Protein AF-M0MNG8-F1 (afdb_monomer_lite)

InterPro domains:
  IPR029063 S-adenosyl-L-methionine-dependent methyltransferase superfamily [G3DSA:3.40.50.150] (1-111)

Secondary structure (DSSP, 8-state):
---S--------S-TTT----GGGG-B--TTTTS-TTS----EEPSS-SSEE-SS-TT-B---S--EEEE-SS-SSSS-SEEEEPPHHHHHHHHHHHH--TT-EEEEES--HHHHHHHHTTTPEEEEE-GGGT------

pLDDT: mean 79.73, std 17.05, range [42.34, 97.06]

Structure (mmCIF, N/CA/C/O backbone):
data_AF-M0MNG8-F1
#
_entry.id   AF-M0MNG8-F1
#
loop_
_atom_site.group_PDB
_atom_site.id
_atom_site.type_symbol
_atom_site.label_atom_id
_atom_site.label_alt_id
_atom_site.label_comp_id
_atom_site.label_asym_id
_atom_site.label_entity_id
_atom_site.label_seq_id
_atom_site.pdbx_PDB_ins_code
_atom_site.Cartn_x
_atom_site.Cartn_y
_atom_site.Cartn_z
_atom_site.occupancy
_atom_site.B_iso_or_equiv
_atom_site.auth_seq_id
_atom_site.auth_comp_id
_atom_site.auth_asym_id
_atom_site.auth_atom_id
_atom_site.pdbx_PDB_model_num
ATOM 1 N N . MET A 1 1 ? 8.423 24.384 -3.935 1.00 52.94 1 MET A N 1
ATOM 2 C CA . MET A 1 1 ? 9.252 23.226 -4.308 1.00 52.94 1 MET A CA 1
ATOM 3 C C . MET A 1 1 ? 8.397 22.023 -3.997 1.00 52.94 1 MET A C 1
ATOM 5 O O . MET A 1 1 ? 8.098 21.821 -2.829 1.00 52.94 1 MET A O 1
ATOM 9 N N . GLU A 1 2 ? 7.867 21.370 -5.027 1.00 74.38 2 GLU A N 1
ATOM 10 C CA . GLU A 1 2 ? 7.140 20.110 -4.842 1.00 74.38 2 GLU A CA 1
ATOM 11 C C . GLU A 1 2 ? 8.113 19.052 -4.318 1.00 74.38 2 GLU A C 1
ATOM 13 O O . GLU A 1 2 ? 9.306 19.093 -4.638 1.00 74.38 2 GLU A O 1
ATOM 18 N N . SER A 1 3 ? 7.624 18.168 -3.449 1.00 78.75 3 SER A N 1
ATOM 19 C CA . SER A 1 3 ? 8.440 17.079 -2.919 1.00 78.75 3 SER A CA 1
ATOM 20 C C . SER A 1 3 ? 8.774 16.095 -4.038 1.00 78.75 3 SER A C 1
ATOM 22 O O . SER A 1 3 ? 7.941 15.826 -4.898 1.00 78.75 3 SER A O 1
ATOM 24 N N . ALA A 1 4 ? 9.986 15.541 -4.023 1.00 85.31 4 ALA A N 1
ATOM 25 C CA . ALA A 1 4 ? 10.379 14.495 -4.969 1.00 85.31 4 ALA A CA 1
ATOM 26 C C . ALA A 1 4 ? 9.795 13.116 -4.604 1.00 85.31 4 ALA A C 1
ATOM 28 O O . ALA A 1 4 ? 9.895 12.180 -5.394 1.00 85.31 4 ALA A O 1
ATOM 29 N N . TYR A 1 5 ? 9.237 12.980 -3.398 1.00 89.62 5 TYR A N 1
ATOM 30 C CA . TYR A 1 5 ? 8.657 11.750 -2.871 1.00 89.62 5 TYR A CA 1
ATOM 31 C C . TYR A 1 5 ? 7.645 12.053 -1.760 1.00 89.62 5 TYR A C 1
ATOM 33 O O . TYR A 1 5 ? 7.730 13.090 -1.100 1.00 89.62 5 TYR A O 1
ATOM 41 N N . ASP A 1 6 ? 6.751 11.103 -1.514 1.00 91.19 6 ASP A N 1
ATOM 42 C CA . ASP A 1 6 ? 5.902 11.058 -0.327 1.00 91.19 6 ASP A CA 1
ATOM 43 C C . ASP A 1 6 ? 6.307 9.864 0.544 1.00 91.19 6 ASP A C 1
ATOM 45 O O . ASP A 1 6 ? 6.734 8.822 0.041 1.00 91.19 6 ASP A O 1
ATOM 49 N N . GLU A 1 7 ? 6.187 10.015 1.862 1.00 93.75 7 GLU A N 1
ATOM 50 C CA . GLU A 1 7 ? 6.541 8.975 2.828 1.00 93.75 7 GLU A CA 1
ATOM 51 C C . GLU A 1 7 ? 5.291 8.375 3.469 1.00 93.75 7 GLU A C 1
ATOM 53 O O . GLU A 1 7 ? 4.368 9.085 3.868 1.00 93.75 7 GLU A O 1
ATOM 58 N N . ILE A 1 8 ? 5.296 7.053 3.644 1.00 93.94 8 ILE A N 1
ATOM 59 C CA . ILE A 1 8 ? 4.281 6.341 4.420 1.00 93.94 8 ILE A CA 1
ATOM 60 C C . ILE A 1 8 ? 4.947 5.777 5.667 1.00 93.94 8 ILE A C 1
ATOM 62 O O . ILE A 1 8 ? 5.812 4.902 5.597 1.00 93.94 8 ILE A O 1
ATOM 66 N N . LEU A 1 9 ? 4.512 6.255 6.831 1.00 95.00 9 LEU A N 1
ATOM 67 C CA . LEU A 1 9 ? 4.947 5.707 8.108 1.00 95.00 9 LEU A CA 1
ATOM 68 C C . LEU A 1 9 ? 4.079 4.498 8.476 1.00 95.00 9 LEU A C 1
ATOM 70 O O . LEU A 1 9 ? 2.940 4.643 8.916 1.00 95.00 9 LEU A O 1
ATOM 74 N N . PHE A 1 10 ? 4.629 3.296 8.305 1.00 93.19 10 PHE A N 1
ATOM 75 C CA . PHE A 1 10 ? 3.937 2.044 8.607 1.00 93.19 10 PHE A CA 1
ATOM 76 C C . PHE A 1 10 ? 4.325 1.517 9.996 1.00 93.19 10 PHE A C 1
ATOM 78 O O . PHE A 1 10 ? 5.397 0.939 10.189 1.00 93.19 10 PHE A O 1
ATOM 85 N N . PHE A 1 11 ? 3.454 1.736 10.982 1.00 94.25 11 PHE A N 1
ATOM 86 C CA . PHE A 1 11 ? 3.671 1.312 12.366 1.00 94.25 11 PHE A CA 1
ATOM 87 C C . PHE A 1 11 ? 2.926 0.022 12.699 1.00 94.25 11 PHE A C 1
ATOM 89 O O . PHE A 1 11 ? 1.842 -0.245 12.192 1.00 94.25 11 PHE A O 1
ATOM 96 N N . VAL A 1 12 ? 3.486 -0.745 13.635 1.00 94.62 12 VAL A N 1
ATOM 97 C CA . VAL A 1 12 ? 2.860 -1.954 14.175 1.00 94.62 12 VAL A CA 1
ATOM 98 C C . VAL A 1 12 ? 2.788 -1.874 15.692 1.00 94.62 12 VAL A C 1
ATOM 100 O O . VAL A 1 12 ? 3.722 -1.405 16.344 1.00 94.62 12 VAL A O 1
ATOM 103 N N . LYS A 1 13 ? 1.688 -2.362 16.269 1.00 93.62 13 LYS A N 1
ATOM 104 C CA . LYS A 1 13 ? 1.466 -2.332 17.723 1.00 93.62 13 LYS A CA 1
ATOM 105 C C . LYS A 1 13 ? 2.422 -3.259 18.481 1.00 93.62 13 LYS A C 1
ATOM 107 O O . LYS A 1 13 ? 2.951 -2.881 19.521 1.00 93.62 13 LYS A O 1
ATOM 112 N N . ASN A 1 14 ? 2.639 -4.473 17.969 1.00 94.25 14 ASN A N 1
ATOM 113 C CA . ASN A 1 14 ? 3.472 -5.496 18.602 1.00 94.25 14 ASN A CA 1
ATOM 114 C C . ASN A 1 14 ? 4.311 -6.241 17.554 1.00 94.25 14 ASN A C 1
ATOM 116 O O . ASN A 1 14 ? 3.777 -6.935 16.696 1.00 94.25 14 ASN A O 1
ATOM 120 N N . LYS A 1 15 ? 5.642 -6.164 17.668 1.00 92.56 15 LYS A N 1
ATOM 121 C CA . LYS A 1 15 ? 6.586 -6.809 16.736 1.00 92.56 15 LYS A CA 1
ATOM 122 C C . LYS A 1 15 ? 6.532 -8.341 16.735 1.00 92.56 15 LYS A C 1
ATOM 124 O O . LYS A 1 15 ? 7.115 -8.953 15.849 1.00 92.56 15 LYS A O 1
ATOM 129 N N . ARG A 1 16 ? 5.900 -8.963 17.731 1.00 92.62 16 ARG A N 1
ATOM 130 C CA . ARG A 1 16 ? 5.764 -10.427 17.818 1.00 92.62 16 ARG A CA 1
ATOM 131 C C . ARG A 1 16 ? 4.485 -10.958 17.182 1.00 92.62 16 ARG A C 1
ATOM 133 O O . ARG A 1 16 ? 4.415 -12.146 16.905 1.00 92.62 16 ARG A O 1
ATOM 140 N N . GLU A 1 17 ? 3.494 -10.095 16.992 1.00 91.12 17 GLU A N 1
ATOM 141 C CA . GLU A 1 17 ? 2.125 -10.489 16.631 1.00 91.12 17 GLU A CA 1
ATOM 142 C C . GLU A 1 17 ? 1.614 -9.767 15.383 1.00 91.12 17 GLU A C 1
ATOM 144 O O . GLU A 1 17 ? 0.519 -10.056 14.915 1.00 91.12 17 GLU A O 1
ATOM 149 N N . TYR A 1 18 ? 2.376 -8.810 14.846 1.00 91.12 18 TYR A N 1
ATOM 150 C CA . TYR A 1 18 ? 1.969 -8.100 13.643 1.00 91.12 18 TYR A CA 1
ATOM 151 C C . TYR A 1 18 ? 1.899 -9.042 12.441 1.00 91.12 18 TYR A C 1
ATOM 153 O O . TYR A 1 18 ? 2.764 -9.899 12.242 1.00 91.12 18 TYR A O 1
ATOM 161 N N . ARG A 1 19 ? 0.877 -8.826 11.617 1.00 90.44 19 ARG A N 1
ATOM 162 C CA . ARG A 1 19 ? 0.765 -9.430 10.296 1.00 90.44 19 ARG A CA 1
ATOM 163 C C . ARG A 1 19 ? 1.518 -8.577 9.282 1.00 90.44 19 ARG A C 1
ATOM 165 O O . ARG A 1 19 ? 1.485 -7.347 9.355 1.00 90.44 19 ARG A O 1
ATOM 172 N N . PHE A 1 20 ? 2.210 -9.238 8.357 1.00 93.06 20 PHE A N 1
ATOM 173 C CA . PHE A 1 20 ? 2.882 -8.568 7.249 1.00 93.06 20 PHE A CA 1
ATOM 174 C C . PHE A 1 20 ? 3.034 -9.485 6.033 1.00 93.06 20 PHE A C 1
ATOM 176 O O . PHE A 1 20 ? 4.055 -10.149 5.846 1.00 93.06 20 PHE A O 1
ATOM 183 N N . GLU A 1 21 ? 2.006 -9.522 5.190 1.00 90.69 21 GLU A N 1
ATOM 184 C CA . GLU A 1 21 ? 1.921 -10.426 4.035 1.00 90.69 21 GLU A CA 1
ATOM 185 C C . GLU A 1 21 ? 2.511 -9.817 2.764 1.00 90.69 21 GLU A C 1
ATOM 187 O O . GLU A 1 21 ? 1.837 -9.633 1.750 1.00 90.69 21 GLU A O 1
ATOM 192 N N . LYS A 1 22 ? 3.809 -9.505 2.801 1.00 88.81 22 LYS A N 1
ATOM 193 C CA . LYS A 1 22 ? 4.481 -8.828 1.680 1.00 88.81 22 LYS A CA 1
ATOM 194 C C . LYS A 1 22 ? 4.432 -9.612 0.361 1.00 88.81 22 LYS A C 1
ATOM 196 O O . LYS A 1 22 ? 4.519 -9.014 -0.708 1.00 88.81 22 LYS A O 1
ATOM 201 N N . ASP A 1 23 ? 4.256 -10.931 0.413 1.00 87.88 23 ASP A N 1
ATOM 202 C CA . ASP A 1 23 ? 4.146 -11.763 -0.787 1.00 87.88 23 ASP A CA 1
ATOM 203 C C . ASP A 1 23 ? 2.918 -11.428 -1.648 1.00 87.88 23 ASP A C 1
ATOM 205 O O . ASP A 1 23 ? 2.993 -11.544 -2.869 1.00 87.88 23 ASP A O 1
ATOM 209 N N . ARG A 1 24 ? 1.827 -10.932 -1.045 1.00 90.75 24 ARG A N 1
ATOM 210 C CA . ARG A 1 24 ? 0.589 -10.559 -1.758 1.00 90.75 24 ARG A CA 1
ATOM 211 C C . ARG A 1 24 ? 0.712 -9.280 -2.583 1.00 90.75 24 ARG A C 1
ATOM 213 O O . ARG A 1 24 ? -0.171 -8.980 -3.378 1.00 90.75 24 ARG A O 1
ATOM 220 N N . ILE A 1 25 ? 1.796 -8.530 -2.395 1.00 91.94 25 ILE A N 1
ATOM 221 C CA . ILE A 1 25 ? 2.072 -7.278 -3.108 1.00 91.94 25 ILE A CA 1
ATOM 222 C C . ILE A 1 25 ? 3.394 -7.325 -3.878 1.00 91.94 25 ILE A C 1
ATOM 224 O O . ILE A 1 25 ? 4.008 -6.290 -4.147 1.00 91.94 25 ILE A O 1
ATOM 228 N N . ARG A 1 26 ? 3.867 -8.533 -4.208 1.00 90.88 26 ARG A N 1
ATOM 229 C CA . ARG A 1 26 ? 5.005 -8.706 -5.111 1.00 90.88 26 ARG A CA 1
ATOM 230 C C . ARG A 1 26 ? 4.723 -8.039 -6.451 1.00 90.88 26 ARG A C 1
ATOM 232 O O . ARG A 1 26 ? 3.591 -7.980 -6.920 1.00 90.88 26 ARG A O 1
ATOM 239 N N . VAL A 1 27 ? 5.784 -7.524 -7.056 1.00 84.81 27 VAL A N 1
ATOM 240 C CA . VAL A 1 27 ? 5.716 -6.818 -8.338 1.00 84.81 27 VAL A CA 1
ATOM 241 C C . VAL A 1 27 ? 6.474 -7.603 -9.399 1.00 84.81 27 VAL A C 1
ATOM 243 O O . VAL A 1 27 ? 7.331 -8.422 -9.077 1.00 84.81 27 VAL A O 1
ATOM 246 N N . ALA A 1 28 ? 6.169 -7.373 -10.672 1.00 81.50 28 ALA A N 1
ATOM 247 C CA . ALA A 1 28 ? 6.806 -8.102 -11.764 1.00 81.50 28 ALA A CA 1
ATOM 248 C C . ALA A 1 28 ? 8.342 -7.970 -11.741 1.00 81.50 28 ALA A C 1
ATOM 250 O O . ALA A 1 28 ? 8.903 -6.939 -11.348 1.00 81.50 28 ALA A O 1
ATOM 251 N N . HIS A 1 29 ? 9.035 -9.020 -12.188 1.00 76.00 29 HIS A N 1
ATOM 252 C CA . HIS A 1 29 ? 10.478 -8.973 -12.413 1.00 76.00 29 HIS A CA 1
ATOM 253 C C . HIS A 1 29 ? 10.761 -8.158 -13.672 1.00 76.00 29 HIS A C 1
ATOM 255 O O . HIS A 1 29 ? 10.905 -8.700 -14.757 1.00 76.00 29 HIS A O 1
ATOM 261 N N . VAL A 1 30 ? 10.863 -6.839 -13.530 1.00 66.31 30 VAL A N 1
ATOM 262 C CA . VAL 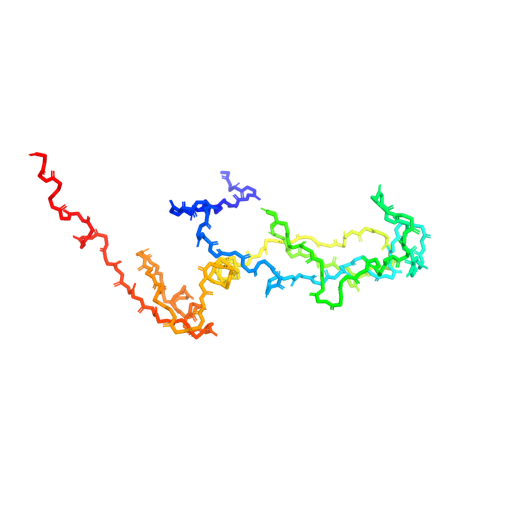A 1 30 ? 11.046 -5.930 -14.678 1.00 66.31 30 VAL A CA 1
ATOM 263 C C . VAL A 1 30 ? 12.363 -6.180 -15.446 1.00 66.31 30 VAL A C 1
ATOM 265 O O . VAL A 1 30 ? 12.521 -5.728 -16.569 1.00 66.31 30 VAL A O 1
ATOM 268 N N . TYR A 1 31 ? 13.306 -6.926 -14.861 1.00 65.12 31 TYR A N 1
ATOM 269 C CA . TYR A 1 31 ? 14.583 -7.311 -15.480 1.00 65.12 31 TYR A CA 1
ATOM 270 C C . TYR A 1 31 ? 14.610 -8.753 -16.011 1.00 65.12 31 TYR A C 1
ATOM 272 O O . TYR A 1 31 ? 15.647 -9.190 -16.514 1.00 65.12 31 TYR A O 1
ATOM 280 N N . GLU A 1 32 ? 13.530 -9.524 -15.866 1.00 64.00 32 GLU A N 1
ATOM 281 C CA . GLU A 1 32 ? 13.498 -10.908 -16.342 1.00 64.00 32 GLU A CA 1
ATOM 282 C C . GLU A 1 32 ? 13.693 -10.952 -17.864 1.00 64.00 32 GLU A C 1
ATOM 284 O O . GLU A 1 32 ? 12.960 -10.323 -18.616 1.00 64.00 32 GLU A O 1
ATOM 289 N N . GLY A 1 33 ? 14.746 -11.641 -18.319 1.00 60.47 33 GLY A N 1
ATOM 290 C CA . GLY A 1 33 ? 15.134 -11.707 -19.738 1.00 60.47 33 GLY A CA 1
ATOM 291 C C . GLY A 1 33 ? 16.114 -10.620 -20.211 1.00 60.47 33 GLY A C 1
ATOM 292 O O . GLY A 1 33 ? 16.856 -10.866 -21.158 1.00 60.47 33 GLY A O 1
ATOM 293 N N . HIS A 1 34 ? 16.225 -9.488 -19.506 1.00 58.28 34 HIS A N 1
ATOM 294 C CA . HIS A 1 34 ? 17.095 -8.350 -19.870 1.00 58.28 34 HIS A CA 1
ATOM 295 C C . HIS A 1 34 ? 18.155 -8.055 -18.794 1.00 58.28 34 HIS A C 1
ATOM 297 O O . HIS A 1 34 ? 18.503 -6.910 -18.499 1.00 58.28 34 HIS A O 1
ATOM 303 N N . GLU A 1 35 ? 18.675 -9.107 -18.161 1.00 60.94 35 GLU A N 1
ATOM 304 C CA . GLU A 1 35 ? 19.612 -8.977 -17.049 1.00 60.94 35 GLU A CA 1
ATOM 305 C C . GLU A 1 35 ? 21.041 -8.612 -17.474 1.00 60.94 35 GLU A C 1
ATOM 307 O O . GLU A 1 35 ? 21.559 -9.054 -18.506 1.00 60.94 35 GLU A O 1
ATOM 312 N N . TRP A 1 36 ? 21.748 -7.923 -16.572 1.00 51.75 36 TRP A N 1
ATOM 313 C CA . TRP A 1 36 ? 23.202 -7.777 -16.622 1.00 51.75 36 TRP A CA 1
ATOM 314 C C . TRP A 1 36 ? 23.887 -9.160 -16.640 1.00 51.75 36 TRP A C 1
ATOM 316 O O . TRP A 1 36 ? 23.988 -9.854 -15.621 1.00 51.75 36 TRP A O 1
ATOM 326 N N . GLY A 1 37 ? 24.371 -9.562 -17.820 1.00 55.78 37 GLY A N 1
ATOM 327 C CA . GLY A 1 37 ? 25.042 -10.846 -18.053 1.00 55.78 37 GLY A CA 1
ATOM 328 C C . GLY A 1 37 ? 24.233 -11.912 -18.808 1.00 55.78 37 GLY A C 1
ATOM 329 O O . GLY A 1 37 ? 24.678 -13.062 -18.818 1.00 55.78 37 GLY A O 1
ATOM 330 N N . GLY A 1 38 ? 23.106 -11.552 -19.441 1.00 58.09 38 GLY A N 1
ATOM 331 C CA . GLY A 1 38 ? 22.303 -12.423 -20.322 1.00 58.09 38 GLY A CA 1
ATOM 332 C C . GLY A 1 38 ? 21.248 -13.276 -19.597 1.00 58.09 38 GLY A C 1
ATOM 333 O O . GLY A 1 38 ? 21.059 -13.131 -18.393 1.00 58.09 38 GLY A O 1
ATOM 334 N N . GLU A 1 39 ? 20.576 -14.191 -20.318 1.00 54.06 39 GLU A N 1
ATOM 335 C CA . GLU A 1 39 ? 19.547 -15.104 -19.776 1.00 54.06 39 GLU A CA 1
ATOM 336 C C . GLU A 1 39 ? 20.131 -16.096 -18.751 1.00 54.06 39 GLU A C 1
ATOM 338 O O . GLU A 1 39 ? 20.469 -17.249 -19.048 1.00 54.06 39 GLU A O 1
ATOM 343 N N . ARG A 1 40 ? 20.256 -15.678 -17.494 1.00 53.44 40 ARG A N 1
ATOM 344 C CA . ARG A 1 40 ? 20.738 -16.548 -16.421 1.00 53.44 40 ARG A CA 1
ATOM 345 C C . ARG A 1 40 ? 19.569 -17.238 -15.731 1.00 53.44 40 ARG A C 1
ATOM 347 O O . ARG A 1 40 ? 19.128 -16.835 -14.663 1.00 53.44 40 ARG A O 1
ATOM 354 N N . ARG A 1 41 ? 19.147 -18.379 -16.287 1.00 50.66 41 ARG A N 1
ATOM 355 C CA . ARG A 1 41 ? 18.116 -19.265 -15.695 1.00 50.66 41 ARG A CA 1
ATOM 356 C C . ARG A 1 41 ? 18.481 -19.853 -14.321 1.00 50.66 41 ARG A C 1
ATOM 358 O O . ARG A 1 41 ? 17.639 -20.470 -13.678 1.00 50.66 41 ARG A O 1
ATOM 365 N N . LYS A 1 42 ? 19.742 -19.745 -13.885 1.00 50.34 42 LYS A N 1
ATOM 366 C CA . LYS A 1 42 ? 20.252 -20.311 -12.625 1.00 50.34 42 LYS A CA 1
ATOM 367 C C . LYS A 1 42 ? 21.125 -19.275 -11.923 1.00 50.34 42 LYS A C 1
ATOM 369 O O . LYS A 1 42 ? 22.115 -18.828 -12.497 1.00 50.34 42 LYS A O 1
ATOM 374 N N . GLY A 1 43 ? 20.760 -18.910 -10.698 1.00 50.03 43 GLY A N 1
ATOM 375 C CA . GLY A 1 43 ? 21.619 -18.140 -9.802 1.00 50.03 43 GLY A CA 1
ATOM 376 C C . GLY A 1 43 ? 22.437 -19.073 -8.909 1.00 50.03 43 GLY A C 1
ATOM 377 O O . GLY A 1 43 ? 21.947 -20.128 -8.505 1.00 50.03 43 GLY A O 1
ATOM 378 N N . ASN A 1 44 ? 23.667 -18.681 -8.580 1.00 45.16 44 ASN A N 1
ATOM 379 C CA . ASN A 1 44 ? 24.312 -19.184 -7.370 1.00 45.16 44 ASN A CA 1
ATOM 380 C C . ASN A 1 44 ? 23.685 -18.424 -6.199 1.00 45.16 44 ASN A C 1
ATOM 382 O O . ASN A 1 44 ? 23.696 -17.192 -6.195 1.00 45.16 44 ASN A O 1
ATOM 386 N N . SER A 1 45 ? 23.106 -19.135 -5.234 1.00 46.66 45 SER A N 1
ATOM 387 C CA . SER A 1 45 ? 22.717 -18.503 -3.976 1.00 46.66 45 SER A CA 1
ATOM 388 C C . SER A 1 45 ? 23.989 -18.018 -3.278 1.00 46.66 45 SER A C 1
ATOM 390 O O . SER A 1 45 ? 24.938 -18.780 -3.120 1.00 46.66 45 SER A O 1
ATOM 392 N N . ALA A 1 46 ? 24.015 -16.756 -2.841 1.00 50.25 46 ALA A N 1
ATOM 393 C CA . ALA A 1 46 ? 25.106 -16.230 -2.016 1.00 50.25 46 ALA A CA 1
ATOM 394 C C . ALA A 1 46 ? 25.198 -16.927 -0.640 1.00 50.25 46 ALA A C 1
ATOM 396 O O . ALA A 1 46 ? 26.168 -16.728 0.085 1.00 50.25 46 ALA A O 1
ATOM 397 N N . TYR A 1 47 ? 24.195 -17.741 -0.289 1.00 47.56 47 TYR A N 1
ATOM 398 C CA . TYR A 1 47 ? 24.026 -18.343 1.031 1.00 47.56 47 TYR A CA 1
ATOM 399 C C . TYR A 1 47 ? 23.965 -19.877 1.022 1.00 47.56 47 TYR A C 1
ATOM 401 O O . TYR A 1 47 ? 23.984 -20.468 2.096 1.00 47.56 47 TYR A O 1
ATOM 409 N N . HIS A 1 48 ? 23.914 -20.539 -0.142 1.00 42.34 48 HIS A N 1
ATOM 410 C CA . HIS A 1 48 ? 23.865 -22.003 -0.235 1.00 42.34 48 HIS A CA 1
ATOM 411 C C . HIS A 1 48 ? 24.391 -22.534 -1.578 1.00 42.34 48 HIS A C 1
ATOM 413 O O . HIS A 1 48 ? 24.063 -22.002 -2.633 1.00 42.34 48 HIS A O 1
ATOM 419 N N . ASP A 1 49 ? 25.078 -23.680 -1.547 1.00 51.59 49 ASP A N 1
ATOM 420 C CA . ASP A 1 49 ? 25.533 -24.446 -2.727 1.00 51.59 49 ASP A CA 1
ATOM 421 C C . ASP A 1 49 ? 24.389 -25.099 -3.540 1.00 51.59 49 ASP A C 1
ATOM 423 O O . ASP A 1 49 ? 24.606 -25.997 -4.358 1.00 51.59 49 ASP A O 1
ATOM 427 N N . GLN A 1 50 ? 23.139 -24.684 -3.321 1.00 43.53 50 GLN A N 1
ATOM 428 C CA . GLN A 1 50 ? 21.970 -25.228 -4.005 1.00 43.53 50 GLN A CA 1
ATOM 429 C C . GLN A 1 50 ? 21.515 -24.308 -5.139 1.00 43.53 50 GLN A C 1
ATOM 431 O O . GLN A 1 50 ? 21.488 -23.084 -5.015 1.00 43.53 50 GLN A O 1
ATOM 436 N N . LYS A 1 51 ? 21.126 -24.921 -6.262 1.00 47.22 51 LYS A N 1
ATOM 437 C CA . LYS A 1 51 ? 20.512 -24.225 -7.397 1.00 47.22 51 LYS A CA 1
ATOM 438 C C . LYS A 1 51 ? 19.111 -23.781 -6.992 1.00 47.22 51 LYS A C 1
ATOM 440 O O . LYS A 1 51 ? 18.212 -24.612 -6.912 1.00 47.22 51 LYS A O 1
ATOM 445 N N . VAL A 1 52 ? 18.936 -22.488 -6.760 1.00 53.22 52 VAL A N 1
ATOM 446 C CA . VAL A 1 52 ? 17.631 -21.888 -6.461 1.00 53.22 52 VAL A CA 1
ATOM 447 C C . VAL A 1 52 ? 17.091 -21.240 -7.736 1.00 53.22 52 VAL A C 1
ATOM 449 O O . VAL A 1 52 ? 17.869 -20.708 -8.537 1.00 53.22 52 VAL A O 1
ATOM 452 N N . SER A 1 53 ? 15.771 -21.293 -7.947 1.00 55.41 53 SER A N 1
ATOM 453 C CA . SER A 1 53 ? 15.134 -20.446 -8.963 1.00 55.41 53 SER A CA 1
ATOM 454 C C . SER A 1 53 ? 15.460 -18.989 -8.641 1.00 55.41 53 SER A C 1
ATOM 456 O O . SER A 1 53 ? 15.252 -18.548 -7.511 1.00 55.41 53 SER A O 1
ATOM 458 N N . ARG A 1 54 ? 16.016 -18.256 -9.611 1.00 62.94 54 ARG A N 1
ATOM 459 C CA . ARG A 1 54 ? 16.412 -16.854 -9.411 1.00 62.94 54 ARG A CA 1
ATOM 460 C C . ARG A 1 54 ? 15.197 -15.936 -9.272 1.00 62.94 54 ARG A C 1
ATOM 462 O O . ARG A 1 54 ? 15.263 -14.947 -8.549 1.00 62.94 54 ARG A O 1
ATOM 469 N N . TYR A 1 55 ? 14.101 -16.300 -9.928 1.00 62.28 55 TYR A N 1
ATOM 470 C CA . TYR A 1 55 ? 12.839 -15.584 -9.878 1.00 62.28 55 TYR A CA 1
ATOM 471 C C . TYR A 1 55 ? 11.836 -16.377 -9.054 1.00 62.28 55 TYR A C 1
ATOM 473 O O . TYR A 1 55 ? 11.637 -17.577 -9.262 1.00 62.28 55 TYR A O 1
ATOM 481 N N . ASN A 1 56 ? 11.214 -15.694 -8.101 1.00 72.12 56 ASN A N 1
ATOM 482 C CA . ASN A 1 56 ? 9.979 -16.175 -7.508 1.00 72.12 56 ASN A CA 1
ATOM 483 C C . ASN A 1 56 ? 8.879 -16.021 -8.566 1.00 72.12 56 ASN A C 1
ATOM 485 O O . ASN A 1 56 ? 8.752 -14.938 -9.138 1.00 72.12 56 ASN A O 1
ATOM 489 N N . GLU A 1 57 ? 8.114 -17.082 -8.814 1.00 76.88 57 GLU A N 1
ATOM 490 C CA . GLU A 1 57 ? 7.010 -17.104 -9.785 1.00 76.88 57 GLU A CA 1
ATOM 491 C C . GLU A 1 57 ? 5.964 -16.008 -9.532 1.00 76.88 57 GLU A C 1
ATOM 493 O O . GLU A 1 57 ? 5.339 -15.519 -10.466 1.00 76.88 57 GLU A O 1
ATOM 498 N N . ASN A 1 58 ? 5.842 -15.557 -8.282 1.00 79.12 58 ASN A N 1
ATOM 499 C CA . ASN A 1 58 ? 4.912 -14.511 -7.867 1.00 79.12 58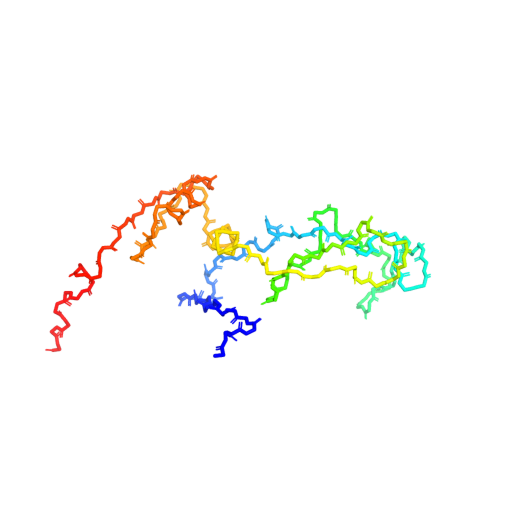 ASN A CA 1
ATOM 500 C C . ASN A 1 58 ? 5.497 -13.090 -7.977 1.00 79.12 58 ASN A C 1
ATOM 502 O O . ASN A 1 58 ? 4.834 -12.135 -7.591 1.00 79.12 58 ASN A O 1
ATOM 506 N N . GLY A 1 59 ? 6.735 -12.923 -8.460 1.00 84.12 59 GLY A N 1
ATOM 507 C CA . GLY A 1 59 ? 7.373 -11.615 -8.661 1.00 84.12 59 GLY A CA 1
ATOM 508 C C . GLY A 1 59 ? 8.465 -11.244 -7.645 1.00 84.12 59 GLY A C 1
ATOM 509 O O . GLY A 1 59 ? 8.776 -11.989 -6.705 1.00 84.12 59 GLY A O 1
ATOM 510 N N . LYS A 1 60 ? 9.094 -10.080 -7.848 1.00 85.31 60 LYS A N 1
ATOM 511 C CA . LYS A 1 60 ? 10.112 -9.511 -6.955 1.00 85.31 60 LYS A CA 1
ATOM 512 C C . LYS A 1 60 ? 9.482 -8.909 -5.705 1.00 85.31 60 LYS A C 1
ATOM 514 O O . LYS A 1 60 ? 8.327 -8.488 -5.681 1.00 85.31 60 LYS A O 1
ATOM 519 N N . ASP A 1 61 ? 10.302 -8.856 -4.665 1.00 86.81 61 ASP A N 1
ATOM 520 C CA . ASP A 1 61 ? 10.014 -8.095 -3.459 1.00 86.81 61 ASP A CA 1
ATOM 521 C C . ASP A 1 61 ? 9.774 -6.614 -3.820 1.00 86.81 61 ASP A C 1
ATOM 523 O O . ASP A 1 61 ? 10.615 -6.033 -4.514 1.00 86.81 61 ASP A O 1
ATOM 527 N N . PRO A 1 62 ? 8.660 -5.997 -3.385 1.00 88.81 62 PRO A N 1
ATOM 528 C CA . PRO A 1 62 ? 8.371 -4.601 -3.707 1.00 88.81 62 PRO A CA 1
ATOM 529 C C . PRO A 1 62 ? 9.289 -3.608 -2.979 1.00 88.81 62 PRO A C 1
ATOM 531 O O . PRO A 1 62 ? 9.301 -2.434 -3.334 1.00 88.81 62 PRO A O 1
ATOM 534 N N . GLY A 1 63 ? 10.043 -4.042 -1.961 1.00 90.25 63 GLY A N 1
ATOM 535 C CA . GLY A 1 63 ? 10.887 -3.162 -1.156 1.00 90.25 63 GLY A CA 1
ATOM 536 C C . GLY A 1 63 ? 10.092 -2.085 -0.406 1.00 90.25 63 GLY A C 1
ATOM 537 O O . GLY A 1 63 ? 8.888 -2.217 -0.174 1.00 90.25 63 GLY A O 1
ATOM 538 N N . ASN A 1 64 ? 10.787 -1.021 -0.004 1.00 91.75 64 ASN A N 1
ATOM 539 C CA . ASN A 1 64 ? 10.234 0.140 0.707 1.00 91.75 64 ASN A CA 1
ATOM 540 C C . ASN A 1 64 ? 10.242 1.434 -0.130 1.00 91.75 64 ASN A C 1
ATOM 542 O O . ASN A 1 64 ? 9.908 2.491 0.392 1.00 91.75 64 ASN A O 1
ATOM 546 N N . VAL A 1 65 ? 10.635 1.354 -1.402 1.00 91.38 65 VAL A N 1
ATOM 547 C CA . VAL A 1 65 ? 10.568 2.455 -2.368 1.00 91.38 65 VAL A CA 1
ATOM 548 C C . VAL A 1 65 ? 9.691 1.980 -3.513 1.00 91.38 65 VAL A C 1
ATOM 550 O O . VAL A 1 65 ? 10.011 0.983 -4.161 1.00 91.38 65 VAL A O 1
ATOM 553 N N . TRP A 1 66 ? 8.567 2.656 -3.735 1.00 92.50 66 TRP A N 1
ATOM 554 C CA . TRP A 1 66 ? 7.565 2.219 -4.701 1.00 92.50 66 TRP A CA 1
ATOM 555 C C . TRP A 1 66 ? 7.484 3.182 -5.873 1.00 92.50 66 TRP A C 1
ATOM 557 O O . TRP A 1 66 ? 7.102 4.339 -5.724 1.00 92.50 66 TRP A O 1
ATOM 567 N N . LEU A 1 67 ? 7.835 2.665 -7.044 1.00 90.75 67 LEU A N 1
ATOM 568 C CA . LEU A 1 67 ? 7.831 3.382 -8.308 1.00 90.75 67 LEU A CA 1
ATOM 569 C C . LEU A 1 67 ? 7.142 2.512 -9.356 1.00 90.75 67 LEU A C 1
ATOM 571 O O . LEU A 1 67 ? 7.200 1.280 -9.299 1.00 90.75 67 LEU A O 1
ATOM 575 N N . LYS A 1 68 ? 6.506 3.160 -10.324 1.00 87.00 68 LYS A N 1
ATOM 576 C CA . LYS A 1 68 ? 6.168 2.532 -11.594 1.00 87.00 68 LYS A CA 1
ATOM 577 C C . LYS A 1 68 ? 7.434 2.520 -12.443 1.00 87.00 68 LYS A C 1
ATOM 579 O O . LYS A 1 68 ? 8.041 3.568 -12.632 1.00 87.00 68 LYS A O 1
ATOM 584 N N . GLU A 1 69 ? 7.816 1.353 -12.939 1.00 83.94 69 GLU A N 1
ATOM 585 C CA . GLU A 1 69 ? 8.960 1.171 -13.836 1.00 83.94 69 GLU A CA 1
ATOM 586 C C . GLU A 1 69 ? 8.409 0.712 -15.194 1.00 83.94 69 GLU A C 1
ATOM 588 O O . GLU A 1 69 ? 7.735 -0.318 -15.256 1.00 83.94 69 GLU A O 1
ATOM 593 N N . ASP A 1 70 ? 8.650 1.478 -16.261 1.00 78.56 70 ASP A N 1
ATOM 594 C CA . ASP A 1 70 ? 8.396 1.062 -17.646 1.00 78.56 70 ASP A CA 1
ATOM 595 C C . ASP A 1 70 ? 9.717 0.653 -18.303 1.00 78.56 70 ASP A C 1
ATOM 597 O O . ASP A 1 70 ? 10.740 1.328 -18.167 1.00 78.56 70 ASP A O 1
ATOM 601 N N . ARG A 1 71 ? 9.684 -0.495 -18.976 1.00 71.38 71 ARG A N 1
ATOM 602 C CA . ARG A 1 71 ? 10.810 -1.114 -19.689 1.00 71.38 71 ARG A CA 1
ATOM 603 C C . ARG A 1 71 ? 10.392 -1.709 -21.030 1.00 71.38 71 ARG A C 1
ATOM 605 O O . ARG A 1 71 ? 11.025 -2.629 -21.536 1.00 71.38 71 ARG A O 1
ATOM 612 N N . THR A 1 72 ? 9.241 -1.288 -21.541 1.00 69.25 72 THR A N 1
ATOM 613 C CA . THR A 1 72 ? 8.663 -1.851 -22.764 1.00 69.25 72 THR A CA 1
ATOM 614 C C . THR A 1 72 ? 9.117 -1.118 -24.025 1.00 69.25 72 THR A C 1
ATOM 616 O O . THR A 1 72 ? 8.723 -1.513 -25.122 1.00 69.25 72 THR A O 1
ATOM 619 N N . GLN A 1 73 ? 9.928 -0.062 -23.892 1.00 70.69 73 GLN A N 1
ATOM 620 C CA . GLN A 1 73 ? 10.303 0.812 -24.999 1.00 70.69 73 GLN A CA 1
ATOM 621 C C . GLN A 1 73 ? 11.665 0.447 -25.598 1.00 70.69 73 GLN A C 1
ATOM 623 O O . GLN A 1 73 ? 11.844 0.600 -26.809 1.00 70.69 73 GLN A O 1
ATOM 628 N N . THR A 1 74 ? 12.615 -0.052 -24.797 1.00 66.88 74 THR A N 1
ATOM 629 C CA . THR A 1 74 ? 13.929 -0.475 -25.302 1.00 66.88 74 THR A CA 1
ATOM 630 C C . THR A 1 74 ? 14.357 -1.864 -24.824 1.00 66.88 74 THR A C 1
ATOM 63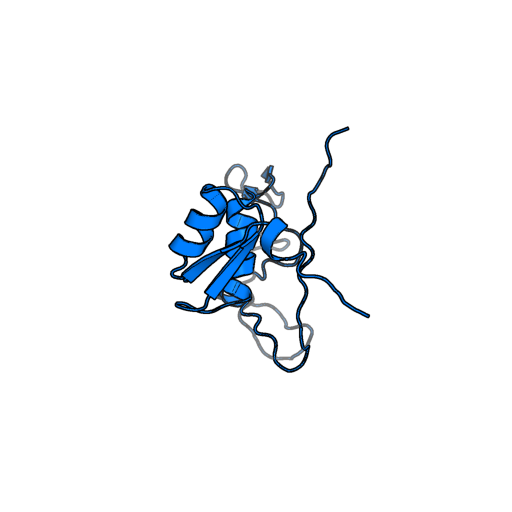2 O O . THR A 1 74 ? 14.137 -2.265 -23.687 1.00 66.88 74 THR A O 1
ATOM 635 N N . ASP A 1 75 ? 15.051 -2.602 -25.698 1.00 65.88 75 ASP A N 1
ATOM 636 C CA . ASP A 1 75 ? 15.577 -3.946 -25.394 1.00 65.88 75 ASP A CA 1
ATOM 637 C C . ASP A 1 75 ? 16.858 -3.917 -24.531 1.00 65.88 75 ASP A C 1
ATOM 639 O O . ASP A 1 75 ? 17.531 -4.942 -24.351 1.00 65.88 75 ASP A O 1
ATOM 643 N N . ASN A 1 76 ? 17.248 -2.739 -24.035 1.00 69.06 76 ASN A N 1
ATOM 644 C CA . ASN A 1 76 ? 18.497 -2.541 -23.316 1.00 69.06 76 ASN A CA 1
ATOM 645 C C . ASN A 1 76 ? 18.337 -2.796 -21.796 1.00 69.06 76 ASN A C 1
ATOM 647 O O . ASN A 1 76 ? 17.307 -3.240 -21.288 1.00 69.06 76 ASN A O 1
ATOM 651 N N . GLN A 1 77 ? 19.423 -2.596 -21.049 1.00 65.38 77 GLN A N 1
ATOM 652 C CA . GLN A 1 77 ? 19.493 -2.913 -19.617 1.00 65.38 77 GLN A CA 1
ATOM 653 C C . GLN A 1 77 ? 18.999 -1.770 -18.715 1.00 65.38 77 GLN A C 1
ATOM 655 O O . GLN A 1 77 ? 18.908 -1.956 -17.496 1.00 65.38 77 GLN A O 1
ATOM 660 N N . GLU A 1 78 ? 18.599 -0.641 -19.285 1.00 71.81 78 GLU A N 1
ATOM 661 C CA . GLU A 1 78 ? 18.161 0.560 -18.581 1.00 71.81 78 GLU A CA 1
ATOM 662 C C . GLU A 1 78 ? 16.648 0.543 -18.338 1.00 71.81 78 GLU A C 1
ATOM 664 O O . GLU A 1 78 ? 15.901 -0.194 -18.977 1.00 71.81 78 GLU A O 1
ATOM 669 N N . ILE A 1 79 ? 16.201 1.294 -17.331 1.00 73.75 79 ILE A N 1
ATOM 670 C CA . ILE A 1 79 ? 14.773 1.568 -17.162 1.00 73.75 79 ILE A CA 1
ATOM 671 C C . ILE A 1 79 ? 14.434 2.700 -18.127 1.00 73.75 79 ILE A C 1
ATOM 673 O O . ILE A 1 79 ? 15.098 3.734 -18.072 1.00 73.75 79 ILE A O 1
ATOM 677 N N . ASP A 1 80 ? 13.423 2.506 -18.975 1.00 78.81 80 ASP A N 1
ATOM 678 C CA . ASP A 1 80 ? 13.020 3.515 -19.957 1.00 78.81 80 ASP A CA 1
ATOM 679 C C . ASP A 1 80 ? 12.405 4.722 -19.246 1.00 78.81 80 ASP A C 1
ATOM 681 O O . ASP A 1 80 ? 12.806 5.864 -19.469 1.00 78.81 80 ASP A O 1
ATOM 685 N N . GLU A 1 81 ? 11.468 4.463 -18.329 1.00 83.94 81 GLU A N 1
ATOM 686 C CA . GLU A 1 81 ? 10.801 5.503 -17.554 1.00 83.94 81 GLU A CA 1
ATOM 687 C C . GLU A 1 81 ? 10.494 5.051 -16.124 1.00 83.94 81 GLU A C 1
ATOM 689 O O . GLU A 1 81 ? 10.143 3.897 -15.855 1.00 83.94 81 GLU A O 1
ATOM 694 N N . THR A 1 82 ? 10.567 5.999 -15.189 1.00 86.38 82 THR A N 1
ATOM 695 C CA . THR A 1 82 ? 10.075 5.821 -13.821 1.00 86.38 82 THR A CA 1
ATOM 696 C C . THR A 1 82 ? 9.027 6.869 -13.496 1.00 86.38 82 THR A C 1
ATOM 698 O O . THR A 1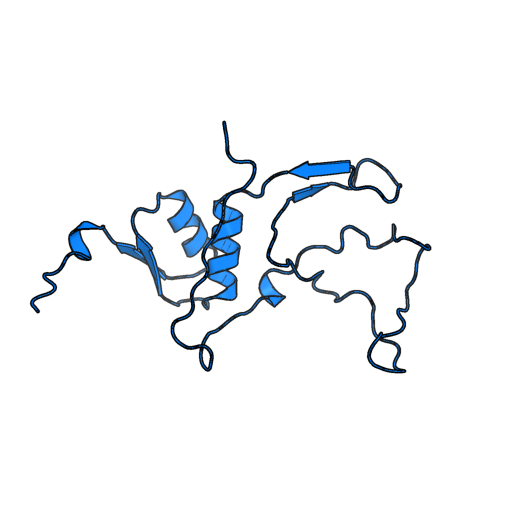 82 ? 9.217 8.045 -13.803 1.00 86.38 82 THR A O 1
ATOM 701 N N . GLY A 1 83 ? 7.964 6.466 -12.810 1.00 87.19 83 GLY A N 1
ATOM 702 C CA . GLY A 1 83 ? 6.932 7.375 -12.321 1.00 87.19 83 GLY A CA 1
ATOM 703 C C . GLY A 1 83 ? 6.503 7.058 -10.890 1.00 87.19 83 GLY A C 1
ATOM 704 O O . GLY A 1 83 ? 6.773 5.962 -10.390 1.00 87.19 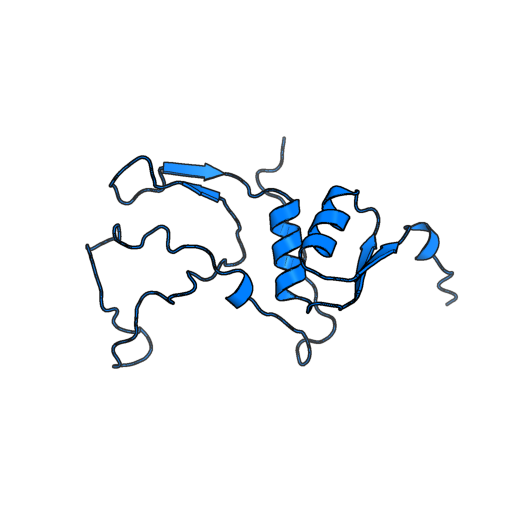83 GLY A O 1
ATOM 705 N N . PRO A 1 84 ? 5.817 7.995 -10.217 1.00 90.00 84 PRO A N 1
ATOM 706 C CA . PRO A 1 84 ? 5.198 7.711 -8.931 1.00 90.00 84 PRO A CA 1
ATOM 707 C C . PRO A 1 84 ? 4.076 6.680 -9.099 1.00 90.00 84 PRO A C 1
ATOM 709 O O . PRO A 1 84 ? 3.441 6.589 -10.155 1.00 90.00 84 PRO A O 1
ATOM 712 N N . ILE A 1 85 ? 3.809 5.914 -8.044 1.00 92.56 85 ILE A N 1
ATOM 713 C CA . ILE A 1 85 ? 2.556 5.161 -7.953 1.00 92.56 85 ILE A CA 1
ATOM 714 C C . ILE A 1 85 ? 1.436 6.077 -7.424 1.00 92.56 85 ILE A C 1
ATOM 716 O O . ILE A 1 85 ? 1.726 6.999 -6.660 1.00 92.56 85 ILE A O 1
ATOM 720 N N . PRO A 1 86 ? 0.165 5.843 -7.792 1.00 92.81 86 PRO A N 1
ATOM 721 C CA . PRO A 1 86 ? -0.962 6.552 -7.190 1.00 92.81 86 PRO A CA 1
ATOM 722 C C . PRO A 1 86 ? -1.057 6.305 -5.679 1.00 92.81 86 PRO A C 1
ATOM 724 O O . PRO A 1 86 ? -0.706 5.221 -5.202 1.00 92.81 86 PRO A O 1
ATOM 727 N N . LEU A 1 87 ? -1.593 7.278 -4.936 1.00 92.00 87 LEU A N 1
ATOM 728 C CA . LEU A 1 87 ? -1.822 7.150 -3.493 1.00 92.00 87 LEU A CA 1
ATOM 729 C C . LEU A 1 87 ? -2.698 5.932 -3.174 1.00 92.00 87 LEU A C 1
ATOM 731 O O . LEU A 1 87 ? -2.411 5.194 -2.236 1.00 92.00 87 LEU A O 1
ATOM 735 N N . GLU A 1 88 ? -3.731 5.696 -3.980 1.00 94.88 88 GLU A N 1
ATOM 736 C CA . GLU A 1 88 ? -4.642 4.561 -3.854 1.00 94.88 88 GLU A CA 1
ATOM 737 C C . GLU A 1 88 ? -3.889 3.229 -3.935 1.00 94.88 88 GLU A C 1
ATOM 739 O O . GLU A 1 88 ? -4.107 2.353 -3.108 1.00 94.88 88 GLU A O 1
ATOM 744 N N . GLU A 1 89 ? -2.931 3.083 -4.855 1.00 95.69 89 GLU A N 1
ATOM 745 C CA . GLU A 1 89 ? -2.112 1.866 -4.956 1.00 95.69 89 GLU A CA 1
ATOM 746 C C . GLU A 1 89 ? -1.187 1.708 -3.741 1.00 95.69 89 GLU A C 1
ATOM 748 O O . GLU A 1 89 ? -1.001 0.602 -3.231 1.00 95.69 89 GLU A O 1
ATOM 753 N N . ALA A 1 90 ? -0.635 2.808 -3.225 1.00 95.19 90 ALA A N 1
ATOM 754 C CA . ALA A 1 90 ? 0.191 2.767 -2.024 1.00 95.19 90 ALA A CA 1
ATOM 755 C C . ALA A 1 90 ? -0.631 2.340 -0.789 1.00 95.19 90 ALA A C 1
ATOM 757 O O . ALA A 1 90 ? -0.205 1.474 -0.022 1.00 95.19 90 ALA A O 1
ATOM 758 N N . VAL A 1 91 ? -1.842 2.886 -0.635 1.00 95.19 91 VAL A N 1
ATOM 759 C CA . VAL A 1 91 ? -2.783 2.528 0.437 1.00 95.19 91 VAL A CA 1
ATOM 760 C C . VAL A 1 91 ? -3.265 1.089 0.286 1.00 95.19 91 VAL A C 1
ATOM 762 O O . VAL A 1 91 ? -3.246 0.342 1.264 1.00 95.19 91 VAL A O 1
ATOM 765 N N . ARG A 1 92 ? -3.615 0.664 -0.932 1.00 96.50 92 ARG A N 1
ATOM 766 C CA . ARG A 1 92 ? -3.990 -0.717 -1.256 1.00 96.50 92 ARG A CA 1
ATOM 767 C C . ARG A 1 92 ? -2.931 -1.701 -0.770 1.00 96.50 92 ARG A C 1
ATOM 769 O O . ARG A 1 92 ? -3.253 -2.666 -0.078 1.00 96.50 92 ARG A O 1
ATOM 776 N N . ARG A 1 93 ? -1.652 -1.428 -1.053 1.00 96.50 93 ARG A N 1
ATOM 777 C CA . ARG A 1 93 ? -0.537 -2.256 -0.568 1.00 96.50 93 ARG A CA 1
ATOM 778 C C . ARG A 1 93 ? -0.497 -2.337 0.950 1.00 96.50 93 ARG A C 1
ATOM 780 O O . ARG A 1 93 ? -0.361 -3.434 1.482 1.00 96.50 93 ARG A O 1
ATOM 787 N N . CYS A 1 94 ? -0.644 -1.209 1.644 1.00 95.88 94 CYS A N 1
ATOM 788 C CA . CYS A 1 94 ? -0.678 -1.175 3.106 1.00 95.88 94 CYS A CA 1
ATOM 789 C C . CYS A 1 94 ? -1.837 -1.998 3.693 1.00 95.88 94 CYS A C 1
ATOM 791 O O . CYS A 1 94 ? -1.630 -2.713 4.674 1.00 95.88 94 CYS A O 1
ATOM 793 N N . VAL A 1 95 ? -3.025 -1.933 3.085 1.00 96.31 95 VAL A N 1
ATOM 794 C CA . VAL A 1 95 ? -4.197 -2.724 3.494 1.00 96.31 95 VAL A CA 1
ATOM 795 C C . VAL A 1 95 ? -3.912 -4.213 3.334 1.00 96.31 95 VAL A C 1
ATOM 797 O O . VAL A 1 95 ? -4.066 -4.970 4.290 1.00 96.31 95 VAL A O 1
ATOM 800 N N . ILE A 1 96 ? -3.428 -4.625 2.161 1.00 96.19 96 ILE A N 1
ATOM 8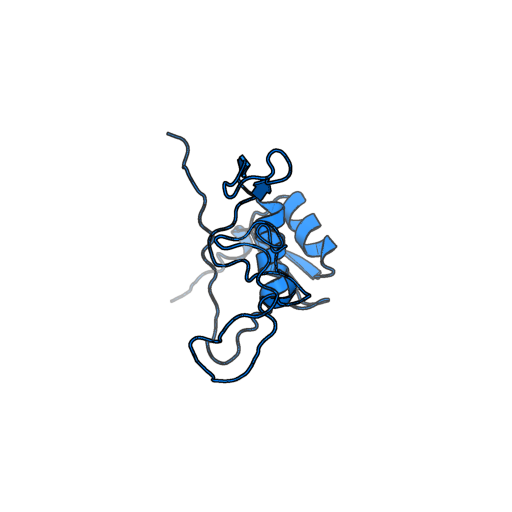01 C CA . ILE A 1 96 ? -3.178 -6.036 1.851 1.00 96.19 96 ILE A CA 1
ATOM 802 C C . ILE A 1 96 ? -2.127 -6.647 2.778 1.00 96.19 96 ILE A C 1
ATOM 804 O O . ILE A 1 96 ? -2.310 -7.764 3.252 1.00 96.19 96 ILE A O 1
ATOM 808 N N . VAL A 1 97 ? -1.024 -5.942 3.051 1.00 95.50 97 VAL A N 1
ATOM 809 C CA . VAL A 1 97 ? 0.035 -6.509 3.904 1.00 95.50 97 VAL A CA 1
ATOM 810 C C . VAL A 1 97 ? -0.355 -6.550 5.376 1.00 95.50 97 VAL A C 1
ATOM 812 O O . VAL A 1 97 ? 0.132 -7.417 6.099 1.00 95.50 97 VAL A O 1
ATOM 815 N N . GLY A 1 98 ? -1.175 -5.599 5.827 1.00 94.50 98 GLY A N 1
ATOM 816 C CA . GLY A 1 98 ? -1.468 -5.375 7.241 1.00 94.50 98 GLY A CA 1
ATOM 817 C C . GLY A 1 98 ? -2.786 -5.962 7.741 1.00 94.50 98 GLY A C 1
ATOM 818 O O . GLY A 1 98 ? -3.015 -5.909 8.947 1.00 94.50 98 GLY A O 1
ATOM 819 N N . SER A 1 99 ? -3.640 -6.489 6.860 1.00 95.25 99 SER A N 1
ATOM 820 C CA . SER A 1 99 ? -4.978 -6.986 7.213 1.00 95.25 99 SER A CA 1
ATOM 821 C C . SER A 1 99 ? -5.419 -8.155 6.336 1.00 95.25 99 SER A C 1
ATOM 823 O O . SER A 1 99 ? -4.855 -8.367 5.264 1.00 95.25 99 SER A O 1
ATOM 825 N N . ASP A 1 100 ? -6.464 -8.860 6.757 1.00 95.19 100 ASP A N 1
ATOM 826 C CA . ASP A 1 100 ? -7.167 -9.887 5.982 1.00 95.19 100 ASP A CA 1
ATOM 827 C C . ASP A 1 100 ? -8.541 -9.431 5.479 1.00 95.19 100 ASP A C 1
ATOM 829 O O . ASP A 1 100 ? -9.085 -8.407 5.888 1.00 95.19 100 ASP A O 1
ATOM 833 N N . GLU A 1 101 ? -9.103 -10.222 4.568 1.00 95.19 101 GLU A N 1
ATOM 834 C CA . GLU A 1 101 ? -10.483 -10.070 4.107 1.00 95.19 101 GLU A CA 1
ATOM 835 C C . GLU A 1 101 ? -11.458 -10.133 5.295 1.00 95.19 101 GLU A C 1
ATOM 837 O O . GLU A 1 101 ? -11.317 -10.948 6.209 1.00 95.19 101 GLU A O 1
ATOM 842 N N . GLY A 1 102 ? -12.446 -9.241 5.296 1.00 96.44 102 GLY A N 1
ATOM 843 C CA . GLY A 1 102 ? -13.427 -9.087 6.367 1.00 96.44 102 GLY A CA 1
ATOM 844 C C . GLY A 1 102 ? -12.921 -8.374 7.626 1.00 96.44 102 GLY A C 1
ATOM 845 O O . GLY A 1 102 ? -13.739 -8.047 8.488 1.00 96.44 102 GLY A O 1
ATOM 846 N N . GLU A 1 103 ? -11.619 -8.091 7.758 1.00 96.44 103 GLU A N 1
ATOM 847 C CA . GLU A 1 103 ? -11.114 -7.296 8.881 1.00 96.44 103 GLU A CA 1
ATOM 848 C C . GLU A 1 103 ? -11.510 -5.818 8.748 1.00 96.44 103 GLU A C 1
ATOM 850 O O . GLU A 1 103 ? -11.665 -5.275 7.650 1.00 96.44 103 GLU A O 1
ATOM 855 N N . ALA A 1 104 ? -11.677 -5.159 9.898 1.00 96.38 104 ALA A N 1
ATOM 856 C CA . ALA A 1 104 ? -12.032 -3.749 9.953 1.00 96.38 104 ALA A CA 1
ATOM 857 C C . ALA A 1 104 ? -10.797 -2.863 9.751 1.00 96.38 104 ALA A C 1
ATOM 859 O O . ALA A 1 104 ? -9.811 -2.964 10.486 1.00 96.38 104 ALA A O 1
ATOM 860 N N . VAL A 1 105 ? -10.887 -1.939 8.800 1.00 96.19 105 VAL A N 1
ATOM 861 C CA . VAL A 1 105 ? -9.878 -0.919 8.524 1.00 96.19 105 VAL A CA 1
ATOM 862 C C . VAL A 1 105 ? -10.481 0.449 8.805 1.00 96.19 105 VAL A C 1
ATOM 864 O O . VAL A 1 105 ? -11.455 0.878 8.184 1.00 96.19 105 VAL A O 1
ATOM 867 N N . TYR A 1 106 ? -9.867 1.150 9.751 1.00 94.00 106 TYR A N 1
ATOM 868 C CA . TYR A 1 106 ? -10.298 2.478 10.156 1.00 94.00 106 TYR A CA 1
ATOM 869 C C . TYR A 1 106 ? -9.630 3.537 9.288 1.00 94.00 106 TYR A C 1
ATOM 871 O O . TYR A 1 106 ? -8.402 3.613 9.218 1.00 94.00 106 TYR A O 1
ATOM 879 N N . VAL A 1 107 ? -10.441 4.385 8.663 1.00 92.94 107 VAL A N 1
ATOM 880 C CA . VAL A 1 107 ? -9.974 5.476 7.806 1.00 92.94 107 VAL A CA 1
ATOM 881 C C . VAL A 1 107 ? -10.349 6.802 8.456 1.00 92.94 107 VAL A C 1
ATOM 883 O O . VAL A 1 107 ? -11.526 7.112 8.640 1.00 92.94 107 VAL A O 1
ATOM 886 N N . ILE A 1 108 ? -9.339 7.598 8.809 1.00 90.56 108 ILE A N 1
ATOM 887 C CA . ILE A 1 108 ? -9.511 8.912 9.442 1.00 90.56 108 ILE A CA 1
ATOM 888 C C . ILE A 1 108 ? -9.225 9.992 8.405 1.00 90.56 108 ILE A C 1
ATOM 890 O O . ILE A 1 108 ? -8.148 10.003 7.816 1.00 90.56 108 ILE A O 1
ATOM 894 N N . ASN A 1 109 ? -10.175 10.909 8.196 1.00 83.69 109 ASN A N 1
ATOM 895 C CA . ASN A 1 109 ? -10.081 11.998 7.209 1.00 83.69 109 ASN A CA 1
ATOM 896 C C . ASN A 1 109 ? -9.767 11.538 5.763 1.00 83.69 109 ASN A C 1
ATOM 898 O O . ASN A 1 109 ? -9.326 12.345 4.947 1.00 83.69 109 ASN A O 1
ATOM 902 N N . GLY A 1 110 ? -9.983 10.262 5.433 1.00 81.25 110 GLY A N 1
ATOM 903 C CA . GLY A 1 110 ? -9.808 9.757 4.073 1.00 81.25 110 GLY A CA 1
ATOM 904 C C . GLY A 1 110 ? -10.999 10.113 3.188 1.00 81.25 110 GLY A C 1
ATOM 905 O O . GLY A 1 110 ? -12.151 10.010 3.615 1.00 81.25 110 GLY A O 1
ATOM 906 N N . GLY A 1 111 ? -10.709 10.533 1.956 1.00 88.00 111 GLY A N 1
ATOM 907 C CA . GLY A 1 111 ? -11.724 10.730 0.923 1.00 88.00 111 GLY A CA 1
ATOM 908 C C . GLY A 1 111 ? -12.336 9.410 0.449 1.00 88.00 111 GLY A C 1
ATOM 909 O O . GLY A 1 111 ? -11.893 8.325 0.835 1.00 88.00 111 GLY A O 1
ATOM 910 N N . ASP A 1 112 ? -13.343 9.504 -0.419 1.00 92.19 112 ASP A N 1
ATOM 911 C CA . ASP A 1 112 ? -14.050 8.326 -0.933 1.00 92.19 112 ASP A CA 1
ATOM 912 C C . ASP A 1 112 ? -13.123 7.378 -1.710 1.00 92.19 112 ASP A C 1
ATOM 914 O O . ASP A 1 112 ? -13.243 6.171 -1.540 1.00 92.19 112 ASP A O 1
ATOM 918 N N . SER A 1 113 ? -12.102 7.888 -2.416 1.00 93.62 113 SER A N 1
ATOM 919 C CA . SER A 1 113 ? -11.143 7.034 -3.140 1.00 93.62 113 SER A CA 1
ATOM 920 C C . SER A 1 113 ? -10.385 6.058 -2.233 1.00 93.62 113 SER A C 1
ATOM 922 O O . SER A 1 113 ? -10.141 4.913 -2.614 1.00 93.62 113 SER A O 1
ATOM 924 N N . LEU A 1 114 ? -10.048 6.467 -1.005 1.00 93.06 114 LEU A N 1
ATOM 925 C CA . LEU A 1 114 ? -9.373 5.588 -0.046 1.00 93.06 114 LEU A CA 1
ATOM 926 C C . LEU A 1 114 ? -10.324 4.539 0.524 1.00 93.06 114 LEU A C 1
ATOM 928 O O . LEU A 1 114 ? -9.924 3.404 0.763 1.00 93.06 114 LEU A O 1
ATOM 932 N N . VAL A 1 115 ? -11.588 4.903 0.721 1.00 94.50 115 VAL A N 1
ATOM 933 C CA . VAL A 1 115 ? -12.617 3.963 1.176 1.00 94.50 115 VAL A CA 1
ATOM 934 C C . VAL A 1 115 ? -12.925 2.933 0.104 1.00 94.50 115 VAL A C 1
ATOM 936 O O . VAL A 1 115 ? -12.991 1.745 0.415 1.00 94.50 115 VAL A O 1
ATOM 939 N N . ASP A 1 116 ? -13.021 3.360 -1.150 1.00 96.00 116 ASP A N 1
ATOM 940 C CA . ASP A 1 116 ? -13.201 2.468 -2.290 1.00 96.00 116 ASP A CA 1
ATOM 941 C C . ASP A 1 116 ? -12.004 1.525 -2.438 1.00 96.00 116 ASP A C 1
ATOM 943 O O . ASP A 1 116 ? -12.186 0.333 -2.663 1.00 96.00 116 ASP A O 1
ATOM 947 N N . THR A 1 117 ? -10.783 2.026 -2.222 1.00 96.44 117 THR A N 1
ATOM 948 C CA . THR A 1 117 ? -9.557 1.213 -2.238 1.00 96.44 117 THR A CA 1
ATOM 949 C C . THR A 1 117 ? -9.599 0.096 -1.195 1.00 96.44 117 THR A C 1
ATOM 951 O O . THR A 1 117 ? -9.285 -1.050 -1.500 1.00 96.44 117 THR A O 1
ATOM 954 N N . VAL A 1 118 ? -9.982 0.415 0.042 1.00 96.31 118 VAL A N 1
ATOM 955 C CA . VAL A 1 118 ? -10.047 -0.573 1.129 1.00 96.31 118 VAL A CA 1
ATOM 956 C C . VAL A 1 118 ? -11.191 -1.567 0.898 1.00 96.31 118 VAL A C 1
ATOM 958 O O . VAL A 1 118 ? -11.004 -2.771 1.062 1.00 96.31 118 VAL A O 1
ATOM 961 N N . THR A 1 119 ? -12.359 -1.073 0.482 1.00 95.75 119 THR A N 1
ATOM 962 C CA . THR A 1 119 ? -13.541 -1.904 0.197 1.00 95.75 119 THR A CA 1
ATOM 963 C C . THR A 1 119 ? -13.299 -2.828 -0.995 1.00 95.75 119 THR A C 1
ATOM 965 O O . THR A 1 119 ? -13.744 -3.968 -0.983 1.00 95.75 119 THR A O 1
ATOM 968 N N . GLY A 1 120 ? -12.566 -2.360 -2.010 1.00 96.44 120 GLY A N 1
ATOM 969 C CA . GLY A 1 120 ? -12.194 -3.144 -3.189 1.00 96.44 120 GLY A CA 1
ATOM 970 C C . GLY A 1 120 ? -11.249 -4.308 -2.889 1.00 96.44 120 GLY A C 1
ATOM 971 O O . GLY A 1 120 ? -11.126 -5.210 -3.708 1.00 96.44 120 GLY A O 1
ATOM 972 N N . GLU A 1 121 ? -10.624 -4.309 -1.712 1.00 96.94 121 GLU A N 1
ATOM 973 C CA . GLU A 1 121 ? -9.861 -5.437 -1.182 1.00 96.94 121 GLU A CA 1
ATOM 974 C C . GLU A 1 121 ? -10.685 -6.254 -0.171 1.00 96.94 121 GLU A C 1
ATOM 976 O O . GLU A 1 121 ? -10.117 -6.950 0.657 1.00 96.94 121 GLU A O 1
ATOM 981 N N . ASP A 1 122 ? -12.015 -6.168 -0.167 1.00 97.00 122 ASP A N 1
ATOM 982 C CA . ASP A 1 122 ? -12.893 -6.952 0.714 1.00 97.00 122 ASP A CA 1
ATOM 983 C C . ASP A 1 122 ? -12.642 -6.733 2.223 1.00 97.00 122 ASP A C 1
ATOM 985 O O . ASP A 1 122 ? -12.856 -7.626 3.046 1.00 97.00 122 ASP A O 1
ATOM 989 N N . ARG A 1 123 ? -12.188 -5.536 2.622 1.00 96.88 123 ARG A N 1
ATOM 990 C CA . ARG A 1 123 ? -12.100 -5.117 4.035 1.00 96.88 123 ARG A CA 1
ATOM 991 C C . ARG A 1 123 ? -13.337 -4.313 4.438 1.00 96.88 123 ARG A C 1
ATOM 993 O O . ARG A 1 123 ? -13.946 -3.623 3.621 1.00 96.88 123 ARG A O 1
ATOM 1000 N N . VAL A 1 124 ? -13.693 -4.361 5.721 1.00 97.06 124 VAL A N 1
ATOM 1001 C CA . VAL A 1 124 ? -14.787 -3.546 6.273 1.00 97.06 124 VAL A CA 1
ATOM 1002 C C . VAL A 1 124 ? -14.246 -2.160 6.606 1.00 97.06 124 VAL A C 1
ATOM 1004 O O . VAL A 1 124 ? -13.342 -2.028 7.428 1.00 97.06 124 VAL A O 1
ATOM 1007 N N . VAL A 1 125 ? -14.783 -1.113 5.978 1.00 95.69 125 VAL A N 1
ATOM 1008 C CA . VAL A 1 125 ? -14.311 0.260 6.207 1.00 95.69 125 VAL A CA 1
ATOM 1009 C C . VAL A 1 125 ? -15.090 0.945 7.317 1.00 95.69 125 VAL A C 1
ATOM 1011 O O . VAL A 1 125 ? -16.302 1.117 7.222 1.00 95.69 125 VAL A O 1
ATOM 1014 N N . GLU A 1 126 ? -14.361 1.451 8.307 1.00 93.88 126 GLU A N 1
ATOM 1015 C CA . GLU A 1 126 ? -14.900 2.288 9.375 1.00 93.88 126 GLU A CA 1
ATOM 1016 C C . GLU A 1 126 ? -14.368 3.720 9.229 1.00 93.88 126 GLU A C 1
ATOM 1018 O O . GLU A 1 126 ? -13.205 4.018 9.524 1.00 93.88 126 GLU A O 1
ATOM 1023 N N . LYS A 1 127 ? -15.218 4.635 8.747 1.00 90.50 127 LYS A N 1
ATOM 1024 C CA . LYS A 1 127 ? -14.868 6.058 8.635 1.00 90.50 127 LYS A CA 1
ATOM 1025 C C . LYS A 1 127 ? -14.915 6.713 10.015 1.00 90.50 127 LYS A C 1
ATOM 1027 O O . LYS A 1 127 ? -15.958 6.747 10.666 1.00 90.50 127 LYS A O 1
ATOM 1032 N N . LEU A 1 128 ? -13.804 7.312 10.429 1.00 86.38 128 LEU A N 1
ATOM 1033 C CA . LEU A 1 128 ? -13.705 8.061 11.678 1.00 86.38 128 LEU A CA 1
ATOM 1034 C C . LEU A 1 128 ? -13.506 9.553 11.401 1.00 86.38 128 LEU A C 1
ATOM 1036 O O . LEU A 1 128 ? -12.624 9.959 10.643 1.00 86.38 128 LEU A O 1
ATOM 1040 N N . ALA A 1 129 ? -14.305 10.387 12.066 1.00 79.00 129 ALA A N 1
ATOM 1041 C CA . ALA A 1 129 ? -14.060 11.821 12.125 1.00 79.00 129 ALA A CA 1
ATOM 1042 C C . ALA A 1 129 ? -13.023 12.124 13.214 1.00 79.00 129 ALA A C 1
ATOM 1044 O O . ALA A 1 129 ? -13.089 11.561 14.308 1.00 79.00 129 ALA A O 1
ATOM 1045 N N . HIS A 1 130 ? -12.101 13.054 12.952 1.00 68.88 130 HIS A N 1
ATOM 1046 C CA . HIS A 1 130 ? -11.099 13.477 13.940 1.00 68.88 130 HIS A CA 1
ATOM 1047 C C . HIS A 1 130 ? -11.725 13.946 15.268 1.00 68.88 130 HIS A C 1
ATOM 1049 O O . HIS A 1 130 ? -11.154 13.717 16.331 1.00 68.88 130 HIS A O 1
ATOM 1055 N N . THR A 1 131 ? -12.926 14.533 15.222 1.00 69.19 131 THR A N 1
ATOM 1056 C CA . THR A 1 131 ? -13.694 14.971 16.399 1.00 69.19 131 THR A CA 1
ATOM 1057 C C . THR A 1 131 ? -14.064 13.829 17.344 1.00 69.19 131 THR A C 1
ATOM 1059 O O . THR A 1 131 ? -14.271 14.058 18.529 1.00 69.19 131 THR A O 1
ATOM 1062 N N . ASN A 1 132 ? -14.134 12.595 16.839 1.00 62.47 132 ASN A N 1
ATOM 1063 C CA . ASN A 1 132 ? -14.488 11.417 17.632 1.00 62.47 132 ASN A CA 1
ATOM 1064 C C . ASN A 1 132 ? -13.272 10.816 18.357 1.00 62.47 132 ASN A C 1
ATOM 1066 O O . ASN A 1 132 ? -13.440 9.972 19.231 1.00 62.47 132 ASN A O 1
ATOM 1070 N N . LEU A 1 133 ? -12.052 11.236 18.000 1.00 63.47 133 LEU A N 1
ATOM 1071 C CA . LEU A 1 133 ? -10.800 10.740 18.582 1.00 63.47 133 LEU A CA 1
ATOM 1072 C C . LEU A 1 133 ? -10.285 11.620 19.726 1.00 63.47 133 LEU A C 1
ATOM 1074 O O . LEU A 1 133 ? -9.427 11.188 20.488 1.00 63.47 133 LEU A O 1
ATOM 1078 N N . THR A 1 134 ? -10.817 12.836 19.876 1.00 59.28 134 THR A N 1
ATOM 1079 C CA . THR A 1 134 ? -10.443 13.791 20.932 1.00 59.28 134 THR A CA 1
ATOM 1080 C C . THR A 1 134 ? -11.247 13.615 22.222 1.00 59.28 134 THR A C 1
ATOM 1082 O O . THR A 1 134 ? -11.433 14.584 22.956 1.00 59.28 134 THR A O 1
ATOM 1085 N N . GLY A 1 135 ? -11.746 12.406 22.512 1.00 55.84 135 GLY A N 1
ATOM 1086 C CA . GLY A 1 135 ? -12.322 12.106 23.826 1.00 55.84 135 GLY A CA 1
ATOM 1087 C C . GLY A 1 135 ? -11.319 12.483 24.917 1.00 55.84 135 GLY A C 1
ATOM 1088 O O . GLY A 1 135 ? -10.148 12.124 24.805 1.00 55.84 135 GLY A O 1
ATOM 1089 N N . GLU A 1 136 ? -11.762 13.274 25.900 1.00 48.34 136 GLU A N 1
ATOM 1090 C CA . GLU A 1 136 ? -10.935 13.842 26.967 1.00 48.34 136 GLU A CA 1
ATOM 1091 C C . GLU A 1 136 ? -9.916 12.821 27.484 1.00 48.34 136 GLU A C 1
ATOM 1093 O O . GLU A 1 136 ? -10.266 11.823 28.113 1.00 48.34 136 GLU A O 1
ATOM 1098 N N . VAL A 1 137 ? -8.631 13.093 27.251 1.00 53.41 137 VAL A N 1
ATOM 1099 C CA . VAL A 1 137 ? -7.567 12.477 28.040 1.00 53.41 137 VAL A CA 1
ATOM 1100 C C . VAL A 1 137 ? -7.614 13.168 29.399 1.00 53.41 137 VAL A C 1
ATOM 1102 O O . VAL A 1 137 ? -6.872 14.113 29.661 1.00 53.41 137 VAL A O 1
ATOM 1105 N N . THR A 1 138 ? -8.556 12.758 30.247 1.00 43.81 138 THR A N 1
ATOM 1106 C CA . THR A 1 138 ? -8.501 13.063 31.675 1.00 43.81 138 THR A CA 1
ATOM 1107 C C . THR A 1 138 ? -7.286 12.339 32.241 1.00 43.81 138 THR A C 1
ATOM 1109 O O . THR A 1 138 ? -7.309 11.116 32.394 1.00 43.81 138 THR A O 1
ATOM 1112 N N . ASN A 1 139 ? -6.212 13.100 32.471 1.00 43.03 139 ASN A N 1
ATOM 1113 C CA . ASN A 1 139 ? -5.152 12.725 33.408 1.00 43.03 139 ASN A CA 1
ATOM 1114 C C . ASN A 1 139 ? -5.692 12.702 34.840 1.00 43.03 139 ASN A C 1
ATOM 1116 O O . ASN A 1 139 ? -6.569 13.544 35.145 1.00 43.03 139 ASN A O 1
#

Foldseek 3Di:
DDDPDDADDQDDPDPVDFFFPQLVVADAPLCQQADDPGNDQWDCPPVDNDTDGPADPSHHRCPRDHWDFDDPPDSHNDGPDIHHDDPLSVLLNSLVGGDAAAAEDEDEPDDPSNVCSNVVRNYHYDYDYPVVVPDDPPD

Organism: NCBI:txid1227455

Radius of gyration: 19.81 Å; chains: 1; bounding box: 40×48×59 Å

Sequence (139 aa):
MESAYDEILFFVKNKREYRFEKDRIRVAHVYEGHEWGGERRKGNSAYHDQKVSRYNENGKDPGNVWLKEDRTQTDNQEIDETGPIPLEEAVRRCVIVGSDEGEAVYVINGGDSLVDTVTGEDRVVEKLAHTNLTGEVTN